Protein AF-A0A6M5Z2A4-F1 (afdb_monomer_lite)

Structure (mmCIF, N/CA/C/O backbone):
data_AF-A0A6M5Z2A4-F1
#
_entry.id   AF-A0A6M5Z2A4-F1
#
loop_
_atom_site.group_PDB
_atom_site.id
_atom_site.type_symbol
_atom_site.label_atom_id
_atom_site.label_alt_id
_atom_site.label_comp_id
_atom_site.label_asym_id
_atom_site.label_entity_id
_atom_site.label_seq_id
_atom_site.pdbx_PDB_ins_code
_atom_site.Cartn_x
_atom_site.Cartn_y
_atom_site.Cartn_z
_atom_site.occupancy
_atom_site.B_iso_or_equiv
_atom_site.auth_seq_id
_atom_site.auth_comp_id
_atom_site.auth_asym_id
_atom_site.auth_atom_id
_atom_site.pdbx_PDB_model_num
ATOM 1 N N . MET A 1 1 ? 18.315 1.150 -48.134 1.00 53.81 1 MET A N 1
ATOM 2 C CA . MET A 1 1 ? 17.966 1.240 -46.699 1.00 53.81 1 MET A CA 1
ATOM 3 C C . MET A 1 1 ? 18.601 0.042 -46.016 1.00 53.81 1 MET A C 1
ATOM 5 O O . MET A 1 1 ? 18.241 -1.080 -46.337 1.00 53.81 1 MET A O 1
ATOM 9 N N . THR A 1 2 ? 19.675 0.264 -45.259 1.00 53.34 2 THR A N 1
ATOM 10 C CA . THR A 1 2 ? 20.625 -0.779 -44.845 1.00 53.34 2 THR A CA 1
ATOM 11 C C . THR A 1 2 ? 20.089 -1.604 -43.663 1.00 53.34 2 THR A C 1
ATOM 13 O O . THR A 1 2 ? 19.619 -1.023 -42.686 1.00 53.34 2 THR A O 1
ATOM 16 N N . PRO A 1 3 ? 20.192 -2.948 -43.699 1.00 62.66 3 PRO A N 1
ATOM 17 C CA . PRO A 1 3 ? 19.705 -3.839 -42.633 1.00 62.66 3 PRO A CA 1
ATOM 18 C C . PRO A 1 3 ? 20.368 -3.573 -41.270 1.00 62.66 3 PRO A C 1
ATOM 20 O O . PRO A 1 3 ? 19.803 -3.890 -40.230 1.00 62.66 3 PRO A O 1
ATOM 23 N N . LEU A 1 4 ? 21.533 -2.922 -41.280 1.00 62.69 4 LEU A N 1
ATOM 24 C CA . LEU A 1 4 ? 22.322 -2.564 -40.103 1.00 62.69 4 LEU A CA 1
ATOM 25 C C . LEU A 1 4 ? 21.669 -1.464 -39.237 1.00 62.69 4 LEU A C 1
ATOM 27 O O . LEU A 1 4 ? 21.886 -1.423 -38.034 1.00 62.69 4 LEU A O 1
ATOM 31 N N . LEU A 1 5 ? 20.837 -0.591 -39.820 1.00 61.06 5 LEU A N 1
ATOM 32 C CA . LEU A 1 5 ? 20.092 0.430 -39.064 1.00 61.06 5 LEU A CA 1
ATOM 33 C C . LEU A 1 5 ? 18.884 -0.168 -38.326 1.00 61.06 5 LEU A C 1
ATOM 35 O O . LEU A 1 5 ? 18.578 0.237 -37.207 1.00 61.06 5 LEU A O 1
ATOM 39 N N . VAL A 1 6 ? 18.229 -1.162 -38.935 1.00 62.56 6 VAL A N 1
ATOM 40 C CA . VAL A 1 6 ? 17.067 -1.855 -38.353 1.00 62.56 6 VAL A CA 1
ATOM 41 C C . VAL A 1 6 ? 17.488 -2.716 -37.161 1.00 62.56 6 VAL A C 1
ATOM 43 O O . VAL A 1 6 ? 16.799 -2.735 -36.142 1.00 62.56 6 VAL A O 1
ATOM 46 N N . THR A 1 7 ? 18.645 -3.378 -37.242 1.00 67.00 7 THR A N 1
ATOM 47 C CA . THR A 1 7 ? 19.178 -4.187 -36.136 1.00 67.00 7 THR A CA 1
ATOM 48 C C . THR A 1 7 ? 19.605 -3.330 -34.947 1.00 67.00 7 THR A C 1
ATOM 50 O O . THR A 1 7 ? 19.275 -3.669 -33.815 1.00 67.00 7 THR A O 1
ATOM 53 N N . VAL A 1 8 ? 20.269 -2.193 -35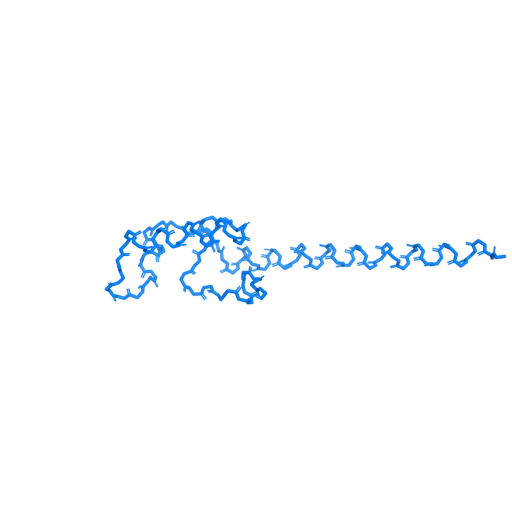.176 1.00 72.75 8 VAL A N 1
ATOM 54 C CA . VAL A 1 8 ? 20.686 -1.282 -34.094 1.00 72.75 8 VAL A CA 1
ATOM 55 C C . VAL A 1 8 ? 19.476 -0.663 -33.387 1.00 72.75 8 VAL A C 1
ATOM 57 O O . VAL A 1 8 ? 19.428 -0.663 -32.159 1.00 72.75 8 VAL A O 1
ATOM 60 N N . ALA A 1 9 ? 18.465 -0.205 -34.134 1.00 73.56 9 ALA A N 1
ATOM 61 C CA . ALA A 1 9 ? 17.231 0.318 -33.543 1.00 73.56 9 ALA A CA 1
ATOM 62 C C . ALA A 1 9 ? 16.474 -0.751 -32.731 1.00 73.56 9 ALA A C 1
ATOM 64 O O . ALA A 1 9 ? 15.997 -0.467 -31.632 1.00 73.56 9 ALA A O 1
ATOM 65 N N . GLY A 1 10 ? 16.420 -1.992 -33.231 1.00 79.06 10 GLY A N 1
ATOM 66 C CA . GLY A 1 10 ? 15.815 -3.119 -32.518 1.00 79.06 10 GLY A CA 1
ATOM 67 C C . GLY A 1 10 ? 16.535 -3.462 -31.210 1.00 79.06 10 GLY A C 1
ATOM 68 O O . GLY A 1 10 ? 15.884 -3.683 -30.192 1.00 79.06 10 GLY A O 1
ATOM 69 N N . VAL A 1 11 ? 17.872 -3.446 -31.206 1.00 84.19 11 VAL A N 1
ATOM 70 C CA . VAL A 1 11 ? 18.676 -3.710 -30.000 1.00 84.19 11 VAL A CA 1
ATOM 71 C C . VAL A 1 11 ? 18.490 -2.609 -28.954 1.00 84.19 11 VAL A C 1
ATOM 73 O O . VAL A 1 11 ? 18.296 -2.920 -27.783 1.00 84.19 11 VAL A O 1
ATOM 76 N N . ILE A 1 12 ? 18.479 -1.333 -29.355 1.00 83.44 12 ILE A N 1
ATOM 77 C CA . ILE A 1 12 ? 18.236 -0.213 -28.428 1.00 83.44 12 ILE A CA 1
ATOM 78 C C . ILE A 1 12 ? 16.832 -0.310 -27.818 1.00 83.44 12 ILE A C 1
ATOM 80 O O . ILE A 1 12 ? 16.684 -0.166 -26.604 1.00 83.44 12 ILE A O 1
ATOM 84 N N . GLY A 1 13 ? 15.815 -0.607 -28.633 1.00 83.88 13 GLY A N 1
ATOM 85 C CA . GLY A 1 13 ? 14.447 -0.812 -28.151 1.00 83.88 13 GLY A CA 1
ATOM 86 C C . GLY A 1 13 ? 14.341 -1.968 -27.154 1.00 83.88 13 GLY A C 1
ATOM 87 O O . GLY A 1 13 ? 13.716 -1.820 -26.105 1.00 83.88 13 GLY A O 1
ATOM 88 N N . ALA A 1 14 ? 15.008 -3.091 -27.434 1.00 84.56 14 ALA A N 1
ATOM 89 C CA . ALA A 1 14 ? 15.052 -4.230 -26.523 1.00 84.56 14 ALA A CA 1
ATOM 90 C C . ALA A 1 14 ? 15.739 -3.874 -25.194 1.00 84.56 14 ALA A C 1
ATOM 92 O O . ALA A 1 14 ? 15.196 -4.172 -24.134 1.00 84.56 14 ALA A O 1
ATOM 93 N N . ILE A 1 15 ? 16.891 -3.193 -25.229 1.00 87.38 15 ILE A N 1
ATOM 94 C CA . ILE A 1 15 ? 17.610 -2.770 -24.016 1.00 87.38 15 ILE A CA 1
ATOM 95 C C . ILE A 1 15 ? 16.746 -1.831 -23.169 1.00 87.38 15 ILE A C 1
ATOM 97 O O . ILE A 1 15 ? 16.640 -2.039 -21.963 1.00 87.38 15 ILE A O 1
ATOM 101 N N . ALA A 1 16 ? 16.101 -0.833 -23.780 1.00 86.06 16 ALA A N 1
ATOM 102 C CA . ALA A 1 16 ? 15.222 0.090 -23.064 1.00 86.06 16 ALA A CA 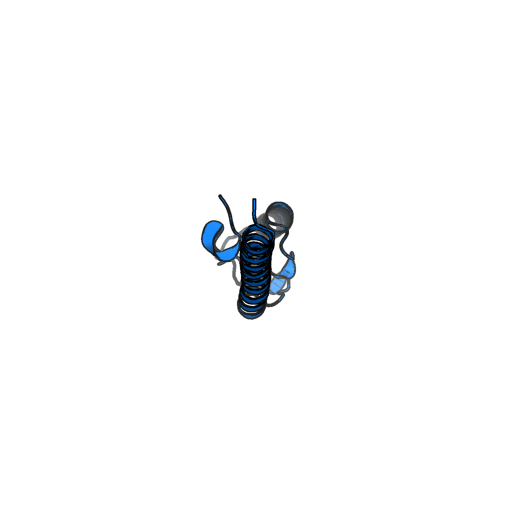1
ATOM 103 C C . ALA A 1 16 ? 14.030 -0.636 -22.418 1.00 86.06 16 ALA A C 1
ATOM 105 O O . ALA A 1 16 ? 13.694 -0.366 -21.267 1.00 86.06 16 ALA A O 1
ATOM 106 N N . PHE A 1 17 ? 13.433 -1.599 -23.126 1.00 87.38 17 PHE A N 1
ATOM 107 C CA . PHE A 1 17 ? 12.349 -2.421 -22.595 1.00 87.38 17 PHE A CA 1
ATOM 108 C C . PHE A 1 17 ? 12.803 -3.269 -21.399 1.00 87.38 17 PHE A C 1
ATOM 110 O O . PHE A 1 17 ? 12.168 -3.233 -20.348 1.00 87.38 17 PHE A O 1
ATOM 117 N N . PHE A 1 18 ? 13.932 -3.976 -21.511 1.00 86.75 18 PHE A N 1
ATOM 118 C CA . PHE A 1 18 ? 14.476 -4.760 -20.400 1.00 86.75 18 PHE A CA 1
ATOM 119 C C . PHE A 1 18 ? 14.884 -3.886 -19.210 1.00 86.75 18 PHE A C 1
ATOM 121 O O . PHE A 1 18 ? 14.608 -4.258 -18.075 1.00 86.75 18 PHE A O 1
ATOM 128 N N . ALA A 1 19 ? 15.477 -2.713 -19.443 1.00 85.50 19 ALA A N 1
ATOM 129 C CA . ALA A 1 19 ? 15.793 -1.764 -18.378 1.00 85.50 19 ALA A CA 1
ATOM 130 C C . ALA A 1 19 ? 14.527 -1.272 -17.658 1.00 85.50 19 ALA A C 1
ATOM 132 O O . ALA A 1 19 ? 14.523 -1.190 -16.431 1.00 85.50 19 ALA A O 1
ATOM 133 N N . ALA A 1 20 ? 13.441 -1.007 -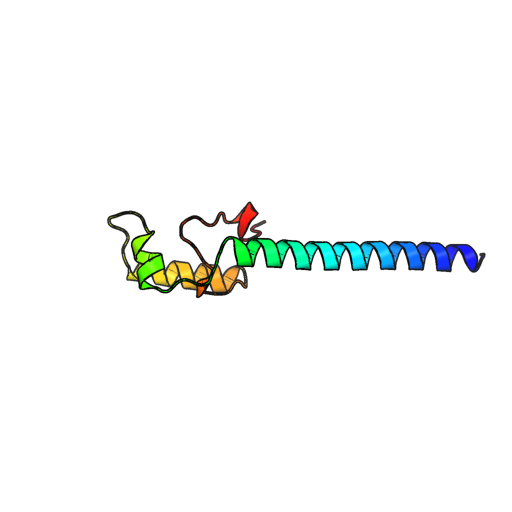18.394 1.00 80.06 20 ALA A N 1
ATOM 134 C CA . ALA A 1 20 ? 12.158 -0.639 -17.803 1.00 80.06 20 ALA A CA 1
ATOM 135 C C . ALA A 1 20 ? 11.568 -1.786 -16.966 1.00 80.06 20 ALA A C 1
ATOM 137 O O . ALA A 1 20 ? 11.141 -1.556 -15.838 1.00 80.06 20 ALA A O 1
ATOM 138 N N . LEU A 1 21 ? 11.604 -3.027 -17.470 1.00 79.38 21 LEU A N 1
ATOM 139 C CA . LEU A 1 21 ? 11.146 -4.203 -16.721 1.00 79.38 21 LEU A CA 1
ATOM 140 C C . LEU A 1 21 ? 11.955 -4.429 -15.439 1.00 79.38 21 LEU A C 1
ATOM 142 O O . LEU A 1 21 ? 11.371 -4.685 -14.390 1.00 79.38 21 LEU A O 1
ATOM 146 N N . ILE A 1 22 ? 13.284 -4.304 -15.511 1.00 77.88 22 ILE A N 1
ATOM 147 C CA . ILE A 1 22 ? 14.160 -4.411 -14.338 1.00 77.88 22 ILE A CA 1
ATOM 148 C C . ILE A 1 22 ? 13.842 -3.288 -13.348 1.00 77.88 22 ILE A C 1
ATOM 150 O O . ILE A 1 22 ? 13.711 -3.554 -12.160 1.00 77.88 22 ILE A O 1
ATOM 154 N N . GLY A 1 23 ? 13.660 -2.051 -13.818 1.00 72.19 23 GLY A N 1
ATOM 155 C CA . GLY A 1 23 ? 13.271 -0.926 -12.966 1.00 72.19 23 GLY A CA 1
ATOM 156 C C . GLY A 1 23 ? 11.958 -1.173 -12.219 1.00 72.19 23 GLY A C 1
ATOM 157 O O . GLY A 1 23 ? 11.894 -0.937 -11.015 1.00 72.19 23 GLY A O 1
ATOM 158 N N . ILE A 1 24 ? 10.943 -1.710 -12.907 1.00 74.38 24 ILE A N 1
ATOM 159 C CA . ILE A 1 24 ? 9.653 -2.083 -12.304 1.00 74.38 24 ILE A CA 1
ATOM 160 C C . ILE A 1 24 ? 9.836 -3.197 -11.265 1.00 74.38 24 ILE A C 1
ATOM 162 O O . ILE A 1 24 ? 9.288 -3.098 -10.169 1.00 74.38 24 ILE A O 1
ATOM 166 N N . ALA A 1 25 ? 10.621 -4.233 -11.578 1.00 69.31 25 ALA A N 1
ATOM 167 C CA . ALA A 1 25 ? 10.875 -5.340 -10.658 1.00 69.31 25 ALA A CA 1
ATOM 168 C C . ALA A 1 25 ? 11.571 -4.860 -9.372 1.00 69.31 25 ALA A C 1
ATOM 170 O O . ALA A 1 25 ? 11.077 -5.114 -8.276 1.00 69.31 25 ALA A O 1
ATOM 171 N N . THR A 1 26 ? 12.648 -4.081 -9.497 1.00 70.44 26 THR A N 1
ATOM 172 C CA . THR A 1 26 ? 13.392 -3.554 -8.343 1.00 70.44 26 THR A CA 1
ATOM 173 C C . THR A 1 26 ? 12.558 -2.571 -7.516 1.00 70.44 26 THR A C 1
ATOM 175 O O . THR A 1 26 ? 12.652 -2.554 -6.290 1.00 70.44 26 THR A O 1
ATOM 178 N N . ALA A 1 27 ? 11.721 -1.747 -8.158 1.00 70.94 27 ALA A N 1
ATOM 179 C CA . ALA A 1 27 ? 10.808 -0.850 -7.449 1.00 70.94 27 ALA A CA 1
ATOM 180 C C . ALA A 1 27 ? 9.771 -1.631 -6.625 1.00 70.94 27 ALA A C 1
ATOM 182 O O . ALA A 1 27 ? 9.491 -1.264 -5.483 1.00 70.94 27 ALA A O 1
ATOM 183 N N . ASN A 1 28 ? 9.255 -2.732 -7.177 1.00 73.06 28 ASN A N 1
ATOM 184 C CA . ASN A 1 28 ? 8.315 -3.607 -6.486 1.00 73.06 28 ASN A CA 1
ATOM 185 C C . ASN A 1 28 ? 8.968 -4.318 -5.289 1.00 73.06 28 ASN A C 1
ATOM 187 O O . ASN A 1 28 ? 8.368 -4.392 -4.219 1.00 73.06 28 ASN A O 1
ATOM 191 N N . ASP A 1 29 ? 10.211 -4.781 -5.431 1.00 75.94 29 ASP A N 1
ATOM 192 C CA . ASP A 1 29 ? 10.954 -5.406 -4.330 1.00 75.94 29 ASP A CA 1
ATOM 193 C C . ASP A 1 29 ? 11.207 -4.416 -3.184 1.00 75.94 29 ASP A C 1
ATOM 195 O O . ASP A 1 29 ? 10.900 -4.715 -2.029 1.00 75.94 29 ASP A O 1
ATOM 199 N N . ASN A 1 30 ? 11.638 -3.190 -3.497 1.00 78.81 30 ASN A N 1
ATOM 200 C CA . ASN A 1 30 ? 11.808 -2.129 -2.499 1.00 78.81 30 ASN A CA 1
ATOM 201 C C . ASN A 1 30 ? 10.491 -1.783 -1.782 1.00 78.81 30 ASN A C 1
ATOM 203 O O . ASN A 1 30 ? 10.484 -1.541 -0.573 1.00 78.81 30 ASN A O 1
ATOM 207 N N . PHE A 1 31 ? 9.369 -1.745 -2.509 1.00 81.38 31 PHE A N 1
ATOM 208 C CA . PHE A 1 31 ? 8.050 -1.542 -1.907 1.00 81.38 31 PHE A CA 1
ATOM 209 C C . PHE A 1 31 ? 7.692 -2.700 -0.965 1.00 81.38 31 PHE A C 1
ATOM 211 O O . PHE A 1 31 ? 7.266 -2.467 0.166 1.00 81.38 31 PHE A O 1
ATOM 218 N N . ASN 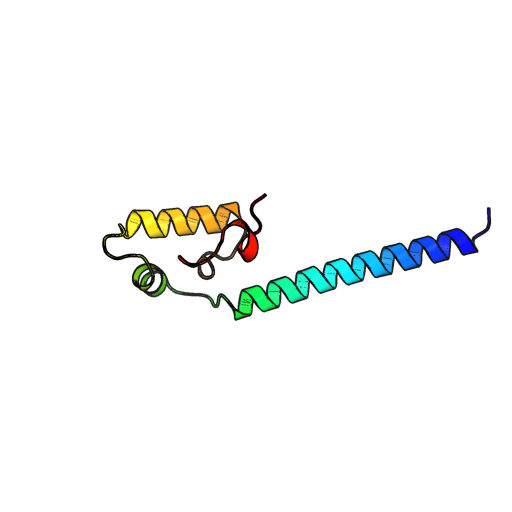A 1 32 ? 7.926 -3.941 -1.394 1.00 82.25 32 ASN A N 1
ATOM 219 C CA . ASN A 1 32 ? 7.628 -5.136 -0.609 1.00 82.25 32 ASN A CA 1
ATOM 220 C C . ASN A 1 32 ? 8.458 -5.237 0.675 1.00 82.25 32 ASN A C 1
ATOM 222 O O . ASN A 1 32 ? 7.946 -5.743 1.678 1.00 82.25 32 ASN A O 1
ATOM 226 N N . GLU A 1 33 ? 9.703 -4.757 0.654 1.00 85.81 33 GLU A N 1
ATOM 227 C CA . GLU A 1 33 ? 10.556 -4.654 1.840 1.00 85.81 33 GLU A CA 1
ATOM 228 C C . GLU A 1 33 ? 10.108 -3.527 2.780 1.00 85.81 33 GLU A C 1
ATOM 230 O O . GLU A 1 33 ? 10.059 -3.721 3.996 1.00 85.81 33 GLU A O 1
ATOM 235 N N . ARG A 1 34 ? 9.742 -2.355 2.240 1.00 86.81 34 ARG A N 1
ATOM 236 C CA . ARG A 1 34 ? 9.271 -1.208 3.041 1.00 86.81 34 ARG A CA 1
ATOM 237 C C . ARG A 1 34 ? 7.908 -1.462 3.688 1.00 86.81 34 ARG A C 1
ATOM 239 O O . ARG A 1 34 ? 7.670 -1.006 4.809 1.00 86.81 34 ARG A O 1
ATOM 246 N N . PHE A 1 35 ? 7.029 -2.184 2.999 1.00 90.69 35 PHE A N 1
ATOM 247 C CA . PHE A 1 35 ? 5.652 -2.443 3.412 1.00 90.69 35 PHE A CA 1
ATOM 248 C C . PHE A 1 35 ? 5.381 -3.951 3.489 1.00 90.69 35 PHE A C 1
ATOM 250 O O . PHE A 1 35 ? 4.715 -4.507 2.607 1.00 90.69 35 PHE A O 1
ATOM 257 N N . PRO A 1 36 ? 5.893 -4.645 4.527 1.00 93.56 36 PRO A N 1
ATOM 258 C CA . PRO A 1 36 ? 5.541 -6.039 4.762 1.00 93.56 36 PRO A CA 1
ATOM 259 C C . PRO A 1 36 ? 4.026 -6.196 4.998 1.00 93.56 36 PRO A C 1
ATOM 261 O O . PRO A 1 36 ? 3.346 -5.247 5.369 1.00 93.56 36 PRO A O 1
ATOM 264 N N . PRO A 1 37 ? 3.445 -7.381 4.786 1.00 95.94 37 PRO A N 1
ATOM 265 C CA . PRO A 1 37 ? 2.021 -7.578 5.035 1.00 95.94 37 PRO A CA 1
ATOM 266 C C . PRO A 1 37 ? 1.695 -7.409 6.530 1.00 95.94 37 PRO A C 1
ATOM 268 O O . PRO A 1 37 ? 2.341 -8.023 7.378 1.00 95.94 37 PRO A O 1
ATOM 271 N N . ILE A 1 38 ? 0.679 -6.598 6.851 1.00 97.06 38 ILE A N 1
ATOM 272 C CA . ILE A 1 38 ? 0.190 -6.374 8.223 1.00 97.06 38 ILE A CA 1
ATOM 273 C C . ILE A 1 38 ? -1.280 -6.750 8.380 1.00 97.06 38 ILE A C 1
ATOM 275 O O . ILE A 1 38 ? -2.113 -6.540 7.492 1.00 97.06 38 ILE A O 1
ATOM 279 N N . SER A 1 39 ? -1.615 -7.249 9.566 1.00 97.69 39 SER A N 1
ATOM 280 C CA . SER A 1 39 ? -2.984 -7.594 9.952 1.00 97.69 39 SER A CA 1
ATOM 281 C C . SER A 1 39 ? -3.874 -6.357 10.136 1.00 97.69 39 SER A C 1
ATOM 283 O O . SER A 1 39 ? -3.405 -5.222 10.232 1.00 97.69 39 SER A O 1
ATOM 285 N N . ASP A 1 40 ? -5.191 -6.561 10.216 1.00 98.06 40 ASP A N 1
ATOM 286 C CA . ASP A 1 40 ? -6.143 -5.481 10.515 1.00 98.06 40 ASP A CA 1
ATOM 287 C C . ASP A 1 40 ? -5.902 -4.850 11.891 1.00 98.06 40 ASP A C 1
ATOM 289 O O . ASP A 1 40 ? -6.008 -3.634 12.036 1.00 98.06 40 ASP A O 1
ATOM 293 N N . ALA A 1 41 ? -5.529 -5.650 12.892 1.00 97.25 41 ALA A N 1
ATOM 294 C CA . ALA A 1 41 ? -5.239 -5.150 14.233 1.00 97.25 41 ALA A CA 1
ATOM 295 C C . ALA A 1 41 ? -4.007 -4.233 14.242 1.00 97.25 41 ALA A C 1
ATOM 297 O O . ALA A 1 41 ? -4.040 -3.157 14.836 1.00 97.25 41 ALA A O 1
ATOM 298 N N . GLU A 1 42 ? -2.940 -4.620 13.540 1.00 97.38 42 GLU A N 1
ATOM 299 C CA . GLU A 1 42 ? -1.724 -3.809 13.417 1.00 97.38 42 GLU A CA 1
ATOM 300 C C . GLU A 1 42 ? -1.953 -2.546 12.593 1.00 97.38 42 GLU A C 1
ATOM 302 O O . GLU A 1 42 ? -1.436 -1.486 12.941 1.00 97.38 42 GLU A O 1
ATOM 307 N N . PHE A 1 43 ? -2.740 -2.637 11.520 1.00 97.62 43 PHE A N 1
ATOM 308 C CA . PHE A 1 43 ? -3.138 -1.474 10.736 1.00 97.62 43 PHE A CA 1
ATOM 309 C C . PHE A 1 43 ? -3.889 -0.461 11.606 1.00 97.62 43 PHE A C 1
ATOM 311 O O . PHE A 1 43 ? -3.522 0.712 11.644 1.00 97.62 43 PHE A O 1
ATOM 318 N N . LEU A 1 44 ? -4.888 -0.922 12.365 1.00 97.50 44 LEU A N 1
ATOM 319 C CA . LEU A 1 44 ? -5.676 -0.076 13.260 1.00 97.50 44 LEU A CA 1
ATOM 320 C C . LEU A 1 44 ? -4.841 0.515 14.399 1.00 97.50 44 LEU A C 1
ATOM 322 O O . LEU A 1 44 ? -5.046 1.672 14.755 1.00 97.50 44 LEU A O 1
ATOM 326 N N . ALA A 1 45 ? -3.876 -0.237 14.934 1.00 96.88 45 ALA A N 1
ATOM 327 C CA . ALA A 1 45 ? -2.953 0.256 15.955 1.00 96.88 45 ALA A CA 1
ATOM 328 C C . ALA A 1 45 ? -2.042 1.388 15.446 1.00 96.88 45 ALA A C 1
ATOM 330 O O . ALA A 1 45 ? -1.566 2.196 16.240 1.00 96.88 45 ALA A O 1
ATOM 331 N N . ARG A 1 46 ? -1.805 1.458 14.130 1.00 96.44 46 ARG A N 1
ATOM 332 C CA . ARG A 1 46 ? -1.032 2.526 13.476 1.00 96.44 46 ARG A CA 1
ATOM 333 C C . ARG A 1 46 ? -1.892 3.722 13.058 1.00 96.44 46 ARG A C 1
ATOM 335 O O . ARG A 1 46 ? -1.341 4.752 12.676 1.00 96.44 46 ARG A O 1
ATOM 342 N N . CYS A 1 47 ? -3.220 3.604 13.087 1.00 96.31 47 CYS A N 1
ATOM 343 C CA . CYS A 1 47 ? -4.112 4.721 12.795 1.00 96.31 47 CYS A CA 1
ATOM 344 C C . CYS A 1 47 ? -4.084 5.768 13.920 1.00 96.31 47 CYS A C 1
ATOM 346 O O . CYS A 1 47 ? -3.790 5.470 15.077 1.00 96.31 47 CYS A O 1
ATOM 348 N N . ALA A 1 48 ? -4.446 7.008 13.585 1.00 94.69 48 ALA A N 1
ATOM 349 C CA . ALA A 1 48 ? -4.547 8.082 14.567 1.00 94.69 48 ALA A CA 1
ATOM 350 C C . ALA A 1 48 ? -5.597 7.758 15.656 1.00 94.69 48 ALA A C 1
ATOM 352 O O . ALA A 1 48 ? -6.635 7.153 15.351 1.00 94.69 48 ALA A O 1
ATOM 353 N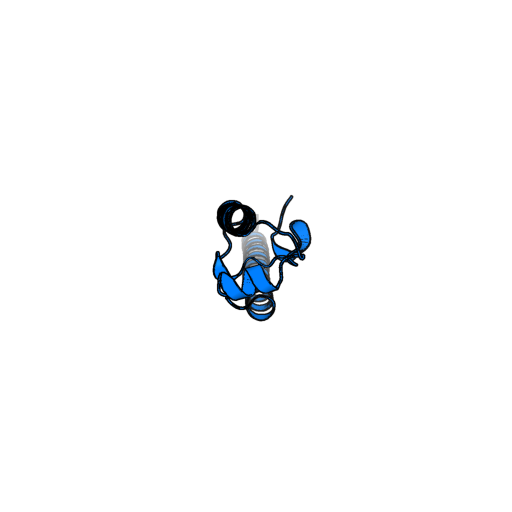 N . PRO A 1 49 ? -5.385 8.180 16.916 1.00 93.94 49 PRO A N 1
ATOM 354 C CA . PRO A 1 49 ? -6.355 7.965 17.985 1.00 93.94 49 PRO A CA 1
ATOM 355 C C . PRO A 1 49 ? -7.704 8.610 17.637 1.00 93.94 49 PRO A C 1
ATOM 357 O O . PRO A 1 49 ? -7.762 9.713 17.100 1.00 93.94 49 PRO A O 1
ATOM 360 N N . GLY A 1 50 ? -8.800 7.905 17.927 1.00 93.38 50 GLY A N 1
ATOM 361 C CA . GLY A 1 50 ? -10.157 8.336 17.563 1.00 93.38 50 GLY A CA 1
ATOM 362 C C . GLY A 1 50 ? -10.594 7.961 16.141 1.00 93.38 50 GLY A C 1
ATOM 363 O O . GLY A 1 50 ? -11.739 8.219 15.771 1.00 93.38 50 GLY A O 1
ATOM 364 N N . THR A 1 51 ? -9.733 7.309 15.351 1.00 95.62 51 THR A N 1
ATOM 365 C CA . THR A 1 51 ? -10.121 6.769 14.041 1.00 95.62 51 THR A CA 1
ATOM 366 C C . THR A 1 51 ? -11.178 5.676 14.207 1.00 95.62 51 THR A C 1
ATOM 368 O O . THR A 1 51 ? -10.989 4.720 14.958 1.00 95.62 51 THR A O 1
ATOM 371 N N . ASN A 1 52 ? -12.290 5.784 13.474 1.00 97.56 52 ASN A N 1
ATOM 372 C CA . ASN A 1 52 ? -13.310 4.740 13.458 1.00 97.56 52 ASN A CA 1
ATOM 373 C C . ASN A 1 52 ? -12.767 3.473 12.759 1.00 97.56 52 ASN A C 1
ATOM 375 O O . ASN A 1 52 ? -12.448 3.546 11.566 1.00 97.56 52 ASN A O 1
ATOM 379 N N . PRO A 1 53 ? -12.720 2.305 13.434 1.00 97.31 53 PRO A N 1
ATOM 380 C CA . PRO A 1 53 ? -12.134 1.095 12.856 1.00 97.31 53 PRO A CA 1
ATOM 381 C C . PRO A 1 53 ? -12.829 0.618 11.578 1.00 97.31 53 PRO A C 1
ATOM 383 O O . PRO A 1 53 ? -12.173 0.212 10.622 1.00 97.31 53 PRO A O 1
ATOM 386 N N . GLY A 1 54 ? -14.160 0.711 11.524 1.00 98.00 54 GLY A N 1
ATOM 387 C CA . GLY A 1 54 ? -14.933 0.288 10.358 1.00 98.00 54 GLY A CA 1
ATOM 388 C C . GLY A 1 54 ? -14.664 1.163 9.134 1.00 98.00 54 GLY A C 1
ATOM 389 O O . GLY A 1 54 ? -14.534 0.651 8.022 1.00 98.00 54 GLY A O 1
ATOM 390 N N . VAL A 1 55 ? -14.526 2.477 9.336 1.00 97.75 55 VAL A N 1
ATOM 391 C CA . VAL A 1 55 ? -14.149 3.409 8.263 1.00 97.75 55 VAL A CA 1
ATOM 392 C C . VAL A 1 55 ? -12.720 3.137 7.801 1.00 97.75 55 VAL A C 1
ATOM 394 O O . VAL A 1 55 ? -12.495 3.028 6.600 1.00 97.75 55 VAL A O 1
ATOM 397 N N . ALA A 1 56 ? -11.779 2.958 8.730 1.00 97.81 56 ALA A N 1
ATOM 398 C CA . ALA A 1 56 ? -10.374 2.714 8.415 1.00 97.81 56 ALA A CA 1
ATOM 399 C C . ALA A 1 56 ? -10.178 1.454 7.557 1.00 97.81 56 ALA A C 1
ATOM 401 O O . ALA A 1 56 ? -9.564 1.523 6.494 1.00 97.81 56 ALA A O 1
ATOM 402 N N . LEU A 1 57 ? -10.770 0.322 7.954 1.00 98.19 57 LEU A N 1
ATOM 403 C CA . LEU A 1 57 ? -10.678 -0.929 7.191 1.00 98.19 57 LEU A CA 1
ATOM 404 C C . LEU A 1 57 ? -11.398 -0.842 5.837 1.00 98.19 57 LEU A C 1
ATOM 406 O O . LEU A 1 57 ? -10.945 -1.407 4.839 1.00 98.19 57 LEU A O 1
ATOM 410 N N . LYS A 1 58 ? -12.506 -0.093 5.764 1.00 98.31 58 LYS A N 1
ATOM 411 C CA . LYS A 1 58 ? -13.197 0.156 4.493 1.00 98.31 58 LYS A CA 1
ATOM 412 C C . LYS A 1 58 ? -12.332 0.980 3.539 1.00 98.31 58 LYS A C 1
ATOM 414 O O . LYS A 1 58 ? -12.227 0.616 2.371 1.00 98.31 58 LYS A O 1
ATOM 419 N N . VAL A 1 59 ? -11.709 2.054 4.026 1.00 97.38 59 VAL A N 1
ATOM 420 C CA . VAL A 1 59 ? -10.779 2.878 3.239 1.00 97.38 59 VAL A CA 1
ATOM 421 C C . VAL A 1 59 ? -9.588 2.040 2.790 1.00 97.38 59 VAL A C 1
ATOM 423 O O . VAL A 1 59 ? -9.288 2.034 1.600 1.00 97.38 59 VAL A O 1
ATOM 426 N N . ARG A 1 60 ? -8.990 1.248 3.688 1.00 97.69 60 ARG A N 1
ATOM 427 C CA . ARG A 1 60 ? -7.899 0.318 3.362 1.00 97.69 60 ARG A CA 1
ATOM 428 C C . ARG A 1 60 ? -8.248 -0.581 2.173 1.00 97.69 60 ARG A C 1
ATOM 430 O O . ARG A 1 60 ? -7.470 -0.693 1.231 1.00 97.69 60 ARG A O 1
ATOM 437 N N . ARG A 1 61 ? -9.456 -1.158 2.165 1.00 98.12 61 ARG A N 1
ATOM 438 C CA . ARG A 1 61 ? -9.953 -1.994 1.058 1.00 98.12 61 ARG A CA 1
ATOM 439 C C . ARG A 1 61 ? -10.146 -1.218 -0.244 1.00 98.12 61 ARG A C 1
ATOM 441 O O . ARG A 1 61 ? -9.870 -1.757 -1.313 1.00 98.12 61 ARG A O 1
ATOM 448 N N . ILE A 1 62 ? -10.648 0.015 -0.167 1.00 97.81 62 ILE A N 1
ATOM 449 C CA . ILE A 1 62 ? -10.831 0.878 -1.342 1.00 97.81 62 ILE A CA 1
ATOM 450 C C . ILE A 1 62 ? -9.474 1.206 -1.963 1.00 97.81 62 ILE A C 1
ATOM 452 O O . ILE A 1 62 ? -9.320 1.037 -3.167 1.00 97.81 62 ILE A O 1
ATOM 456 N N . VAL A 1 63 ? -8.503 1.611 -1.144 1.00 96.44 63 VAL A N 1
ATOM 457 C CA . VAL A 1 63 ? -7.138 1.934 -1.575 1.00 96.44 63 VAL A CA 1
ATOM 458 C C . VAL A 1 63 ? -6.488 0.717 -2.233 1.00 96.44 63 VAL A C 1
ATOM 460 O O . VAL A 1 63 ? -6.075 0.812 -3.384 1.00 96.44 63 VAL A O 1
ATOM 463 N N . ALA A 1 64 ? -6.502 -0.445 -1.570 1.00 96.00 64 ALA A N 1
ATOM 464 C CA . ALA A 1 64 ? -5.956 -1.687 -2.125 1.00 96.00 64 ALA A CA 1
ATOM 465 C C . ALA A 1 64 ? -6.540 -2.008 -3.509 1.00 96.00 64 ALA A C 1
ATOM 467 O O . ALA A 1 64 ? -5.820 -2.247 -4.474 1.00 96.00 64 ALA A O 1
ATOM 468 N N . LYS A 1 65 ? -7.871 -1.928 -3.628 1.00 96.62 65 LYS A N 1
ATOM 469 C CA . LYS A 1 65 ? -8.570 -2.189 -4.886 1.00 96.62 65 LYS A CA 1
ATOM 470 C C . LYS A 1 65 ? -8.253 -1.153 -5.967 1.00 96.62 65 LYS A C 1
ATOM 472 O O . LYS A 1 65 ? -8.156 -1.524 -7.130 1.00 96.62 65 LYS A O 1
ATOM 477 N N . HIS A 1 66 ? -8.175 0.127 -5.612 1.00 95.56 66 HIS A N 1
ATOM 478 C CA . HIS A 1 66 ? -8.003 1.209 -6.579 1.00 95.56 66 HIS A CA 1
ATOM 479 C C . HIS A 1 66 ? -6.592 1.230 -7.167 1.00 95.56 66 HIS A C 1
ATOM 481 O O . HIS A 1 66 ? -6.449 1.355 -8.377 1.00 95.56 66 HIS A O 1
ATOM 487 N N . PHE A 1 67 ? -5.579 1.041 -6.321 1.00 91.50 67 PHE A N 1
ATOM 488 C CA . PHE A 1 67 ? -4.172 1.062 -6.723 1.00 91.50 67 PHE A CA 1
ATOM 489 C C . PHE A 1 67 ? -3.627 -0.319 -7.116 1.00 91.50 67 PHE A C 1
ATOM 491 O O . PHE A 1 67 ? -2.471 -0.435 -7.505 1.00 91.50 67 PHE A O 1
ATOM 498 N N . GLY A 1 68 ? -4.440 -1.378 -7.024 1.00 90.81 68 GLY A N 1
ATOM 499 C CA . GLY A 1 68 ? -4.023 -2.734 -7.392 1.00 90.81 68 GLY A CA 1
ATOM 500 C C . GLY A 1 68 ? -2.942 -3.321 -6.480 1.00 90.81 68 GLY A C 1
ATOM 501 O O . GLY A 1 68 ? -2.206 -4.205 -6.908 1.00 90.81 68 GLY A O 1
ATOM 502 N N . VAL A 1 69 ? -2.844 -2.839 -5.238 1.00 90.81 69 VAL A N 1
ATOM 503 C CA . VAL A 1 69 ? -1.879 -3.317 -4.238 1.00 90.81 69 VAL A CA 1
ATOM 504 C C . VAL A 1 69 ? -2.520 -4.335 -3.296 1.00 90.81 69 VAL A C 1
ATOM 506 O O . VAL A 1 69 ? -3.736 -4.332 -3.082 1.00 90.81 69 VAL A O 1
ATOM 509 N N . GLU A 1 70 ? -1.704 -5.205 -2.699 1.00 93.81 70 GLU A N 1
ATOM 510 C CA . GLU A 1 70 ? -2.174 -6.165 -1.697 1.00 93.81 70 GLU A CA 1
ATOM 511 C C . GLU A 1 70 ? -2.801 -5.442 -0.497 1.00 93.81 70 GLU A C 1
ATOM 513 O O . GLU A 1 70 ? -2.261 -4.460 0.019 1.00 93.81 70 GLU A O 1
ATOM 518 N N . TYR A 1 71 ? -3.945 -5.942 -0.026 1.00 96.69 71 TYR A N 1
ATOM 519 C CA . TYR A 1 71 ? -4.690 -5.340 1.081 1.00 96.69 71 TYR A CA 1
ATOM 520 C C . TYR A 1 71 ? -3.833 -5.221 2.345 1.00 96.69 71 TYR A C 1
ATOM 522 O O . TYR A 1 71 ? -3.801 -4.175 3.004 1.00 96.69 71 TYR A O 1
ATOM 530 N N . GLU A 1 72 ? -3.078 -6.275 2.635 1.00 97.19 72 GLU A N 1
ATOM 531 C CA . GLU A 1 72 ? -2.180 -6.390 3.771 1.00 97.19 72 GLU A CA 1
ATOM 532 C C . GLU A 1 72 ? -1.022 -5.384 3.698 1.00 97.19 72 GLU A C 1
ATOM 534 O O . GLU A 1 72 ? -0.463 -5.042 4.736 1.00 97.19 72 GLU A O 1
ATOM 539 N N . ARG A 1 73 ? -0.708 -4.844 2.514 1.00 95.19 73 ARG A N 1
ATOM 540 C CA . ARG A 1 73 ? 0.397 -3.897 2.284 1.00 95.19 73 ARG A CA 1
ATOM 541 C C . ARG A 1 73 ? -0.031 -2.434 2.209 1.00 95.19 73 ARG A C 1
ATOM 543 O O . ARG A 1 73 ? 0.809 -1.556 2.044 1.00 95.19 73 ARG A O 1
ATOM 550 N N . VAL A 1 74 ? -1.318 -2.138 2.387 1.00 95.75 74 VAL A N 1
ATOM 551 C CA . VAL A 1 74 ? -1.789 -0.755 2.553 1.00 95.75 74 VAL A CA 1
ATOM 552 C C . VAL A 1 74 ? -1.532 -0.292 3.983 1.00 95.75 74 VAL A C 1
ATOM 554 O O . VAL A 1 74 ? -2.087 -0.858 4.928 1.00 95.75 74 VAL A O 1
ATOM 557 N N . TYR A 1 75 ? -0.722 0.756 4.139 1.00 95.69 75 TYR A N 1
ATOM 558 C CA . TYR A 1 75 ? -0.366 1.326 5.437 1.00 95.69 75 TYR A CA 1
ATOM 559 C C . TYR A 1 75 ? -1.001 2.709 5.627 1.00 95.69 75 TYR A C 1
ATOM 561 O O . TYR A 1 75 ? -1.145 3.451 4.657 1.00 95.69 75 TYR A O 1
ATOM 569 N N . PRO A 1 76 ? -1.315 3.127 6.872 1.00 95.31 76 PRO A N 1
ATOM 570 C CA . PRO A 1 76 ? -1.806 4.484 7.134 1.00 95.31 76 PRO A CA 1
ATOM 571 C C . PRO A 1 76 ? -0.800 5.583 6.761 1.00 95.31 76 PRO A C 1
ATOM 573 O O . PRO A 1 76 ? -1.194 6.724 6.551 1.00 95.31 76 PRO A O 1
ATOM 576 N N . SER A 1 77 ? 0.490 5.243 6.710 1.00 93.88 77 SER A N 1
ATOM 577 C CA . SER A 1 77 ? 1.586 6.150 6.363 1.00 93.88 77 SER A CA 1
ATOM 578 C C . SER A 1 77 ? 1.959 6.140 4.880 1.00 93.88 77 SER A C 1
ATOM 580 O O . SER A 1 77 ? 2.850 6.894 4.505 1.00 93.88 77 SER A O 1
ATOM 582 N N . SER A 1 78 ? 1.355 5.273 4.058 1.00 92.25 78 SER A N 1
ATOM 583 C CA . SER A 1 78 ? 1.646 5.224 2.621 1.00 92.25 78 SER A CA 1
ATOM 584 C C . SER A 1 78 ? 1.220 6.528 1.954 1.00 92.25 78 SER A C 1
ATOM 586 O O . SER A 1 78 ? 0.090 6.986 2.148 1.00 92.25 78 SER A O 1
ATOM 588 N N . THR A 1 79 ? 2.095 7.111 1.139 1.00 92.50 79 THR A N 1
ATOM 589 C CA . THR A 1 79 ? 1.736 8.273 0.322 1.00 92.50 79 THR A CA 1
ATOM 590 C C . THR A 1 79 ? 1.032 7.814 -0.954 1.00 92.50 79 THR A C 1
ATOM 592 O O . THR A 1 79 ? 1.387 6.801 -1.554 1.00 92.50 79 THR A O 1
ATOM 595 N N . PHE A 1 80 ? 0.006 8.544 -1.398 1.00 91.50 80 PHE A N 1
ATOM 596 C CA . PHE A 1 80 ? -0.715 8.150 -2.614 1.00 91.50 80 PHE A CA 1
ATOM 597 C C . PHE A 1 80 ? 0.135 8.280 -3.878 1.00 91.50 80 PHE A C 1
ATOM 599 O O . PHE A 1 80 ? -0.008 7.459 -4.770 1.00 91.50 80 PHE A O 1
ATOM 606 N N . ILE A 1 81 ? 1.033 9.264 -3.948 1.00 90.50 81 ILE A N 1
ATOM 607 C CA . ILE A 1 81 ? 1.843 9.510 -5.146 1.00 90.50 81 ILE A CA 1
ATOM 608 C C . ILE A 1 81 ? 3.085 8.615 -5.149 1.00 90.50 81 ILE A C 1
ATOM 610 O O . ILE A 1 81 ? 3.268 7.816 -6.058 1.00 90.50 81 ILE A O 1
ATOM 614 N N . GLU A 1 82 ? 3.936 8.723 -4.128 1.00 87.81 82 GLU A N 1
ATOM 615 C CA . GLU A 1 82 ? 5.271 8.110 -4.167 1.00 87.81 82 GLU A CA 1
ATOM 616 C C . GLU A 1 82 ? 5.220 6.606 -3.886 1.00 87.81 82 GLU A C 1
ATOM 618 O O . GLU A 1 82 ? 5.965 5.848 -4.503 1.00 87.81 82 GLU A O 1
ATOM 623 N N . ASP A 1 83 ? 4.344 6.169 -2.974 1.00 89.00 83 ASP A N 1
ATOM 624 C CA . ASP A 1 83 ? 4.238 4.754 -2.613 1.00 89.00 83 ASP A CA 1
ATOM 625 C C . ASP A 1 83 ? 3.169 4.007 -3.432 1.00 89.00 83 ASP A C 1
ATOM 627 O O . ASP A 1 83 ? 3.337 2.816 -3.682 1.00 89.00 83 ASP A O 1
ATOM 631 N N . LEU A 1 84 ? 2.075 4.669 -3.842 1.00 88.75 84 LEU A N 1
ATOM 632 C CA . LEU A 1 84 ? 0.944 4.022 -4.538 1.00 88.75 84 LEU A CA 1
ATOM 633 C C . LEU A 1 84 ? 0.753 4.448 -6.005 1.00 88.75 84 LEU A C 1
ATOM 635 O O . LEU A 1 84 ? -0.082 3.858 -6.689 1.00 88.75 84 LEU A O 1
ATOM 639 N N . GLY A 1 85 ? 1.515 5.426 -6.506 1.00 86.88 85 GLY A N 1
ATOM 640 C CA . GLY A 1 85 ? 1.513 5.800 -7.924 1.00 86.88 85 GLY A CA 1
ATOM 641 C C . GLY A 1 85 ? 0.252 6.523 -8.411 1.00 86.88 85 GLY A C 1
ATOM 642 O O . GLY A 1 85 ? -0.158 6.314 -9.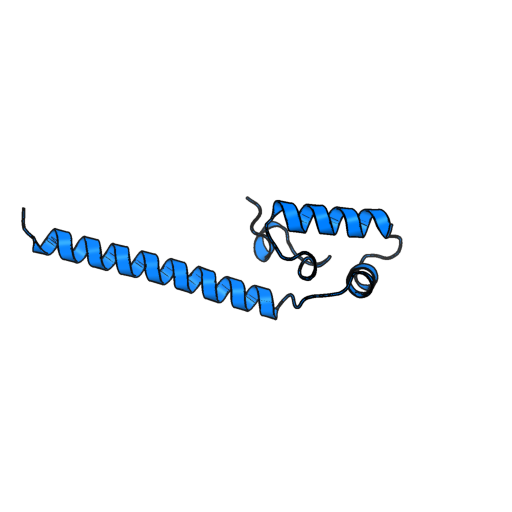550 1.00 86.88 85 GLY A O 1
ATOM 643 N N . ALA A 1 86 ? -0.387 7.336 -7.567 1.00 88.44 86 ALA A N 1
ATOM 644 C CA . ALA A 1 86 ? -1.464 8.233 -7.989 1.00 88.44 86 ALA A CA 1
ATOM 645 C C . ALA A 1 86 ? -0.948 9.310 -8.967 1.00 88.44 86 ALA A C 1
ATOM 647 O O . ALA A 1 86 ? 0.098 9.908 -8.709 1.00 88.44 86 ALA A O 1
ATOM 648 N N . ASP A 1 87 ? -1.709 9.550 -10.041 1.00 79.88 87 ASP A N 1
ATOM 649 C CA . ASP A 1 87 ? -1.480 10.575 -11.080 1.00 79.88 87 ASP A CA 1
ATOM 650 C C . ASP A 1 87 ? -2.270 11.865 -10.787 1.00 79.88 87 ASP A C 1
ATOM 652 O O . ASP A 1 87 ? -3.446 11.751 -10.354 1.00 79.88 87 ASP A O 1
#

Sequence (87 aa):
MTPLLVTVAGVIGAIAFFAALIGIATANDNFNERFPPISDAEFLARCAPGTNPGVALKVRRIVAKHFGVEYERVYPSSTFIEDLGAD

pLDDT: mean 87.25, std 11.36, range [53.34, 98.31]

Foldseek 3Di:
DDVVVVVVVVVVVVVVVVVVVVVVVVLVVVLCVVFPFADLVVQVVQDDPPDDSVVSLVVLVVLCVVLVHDSRRDHPPADCPPNRNDD

Radius of gyration: 19.88 Å; chains: 1; bounding box: 37×18×65 Å

Secondary structure (DSSP, 8-state):
--HHHHHHHHHHHHHHHHHHHHHHHHHHHHHHHHS----HHHHHHHSPTT--HHHHHHHHHHHHHHHT--GGG--TT--TTTTT---

InterPro domains:
  IPR009081 Phosphopantetheine binding ACP domain [PS50075] (53-87)

Organism: NCBI:txid2774151